Protein AF-L8AXA6-F1 (afdb_monomer_lite)

Organism: Phyllodoce nipponica (NCBI:txid49156)

Secondary structure (DSSP, 8-state):
-HHHHT--SS---TTT-----SEEEEEEE--SSS-STTHHHHHHHHHHHHHHHHHHTT-EEEEEEESHHHHHHHHT-TTS-EEEEE---SS----

InterPro domains:
  IPR000131 ATP synthase, F1 complex, gamma subunit [PF00231] (8-82)
  IPR000131 ATP synthase, F1 complex, gamma subunit [PTHR11693] (1-95)
  IPR035968 ATP synthase, F1 complex, gamma subunit superfamily [SSF52943] (8-93)

Structure (mmCIF, N/CA/C/O backbone):
data_AF-L8AXA6-F1
#
_entry.id   AF-L8AXA6-F1
#
loop_
_atom_site.group_PDB
_atom_site.id
_atom_site.type_symbol
_atom_site.label_atom_id
_atom_site.label_alt_id
_atom_site.label_comp_id
_atom_site.label_asym_id
_atom_site.label_entity_id
_atom_site.label_seq_id
_atom_site.pdbx_PDB_ins_code
_atom_site.Cartn_x
_atom_site.Cartn_y
_atom_site.Cartn_z
_atom_site.occupancy
_atom_site.B_iso_or_equiv
_atom_site.auth_seq_id
_atom_site.auth_comp_id
_atom_site.auth_asym_id
_atom_site.auth_atom_id
_atom_site.pdbx_PDB_model_num
ATOM 1 N N . SER A 1 1 ? -19.858 11.805 2.278 1.00 59.41 1 SER A N 1
ATOM 2 C CA . SER A 1 1 ? -18.897 10.750 1.868 1.00 59.41 1 SER A CA 1
ATOM 3 C C . SER A 1 1 ? -19.272 10.233 0.480 1.00 59.41 1 SER A C 1
ATOM 5 O O . SER A 1 1 ? -20.455 10.252 0.176 1.00 59.41 1 SER A O 1
ATOM 7 N N . ILE A 1 2 ? -18.331 9.758 -0.357 1.00 61.12 2 ILE A N 1
ATOM 8 C CA . ILE A 1 2 ? -18.646 9.145 -1.678 1.00 61.12 2 ILE A CA 1
ATOM 9 C C . ILE A 1 2 ? -19.726 8.057 -1.548 1.00 61.12 2 ILE A C 1
ATOM 11 O O . ILE A 1 2 ? -20.618 7.962 -2.383 1.00 61.12 2 ILE A O 1
ATOM 15 N N . ASN A 1 3 ? -19.692 7.291 -0.455 1.00 61.41 3 ASN A N 1
ATOM 16 C CA . ASN A 1 3 ? -20.644 6.205 -0.207 1.00 61.41 3 ASN A CA 1
ATOM 17 C C . ASN A 1 3 ? -22.075 6.688 0.083 1.00 61.41 3 ASN A C 1
ATOM 19 O O . ASN A 1 3 ? -23.011 5.921 -0.097 1.00 61.41 3 ASN A O 1
ATOM 23 N N . GLU A 1 4 ? -22.251 7.934 0.528 1.00 61.06 4 GLU A N 1
ATOM 24 C CA . GLU A 1 4 ? -23.573 8.517 0.812 1.00 61.06 4 GLU A CA 1
ATOM 25 C C . GLU A 1 4 ? -24.207 9.113 -0.451 1.00 61.06 4 GLU A C 1
ATOM 27 O O . GLU A 1 4 ? -25.422 9.180 -0.556 1.00 61.06 4 GLU A O 1
ATOM 32 N N . GLN A 1 5 ? -23.392 9.525 -1.428 1.00 61.38 5 GLN A N 1
ATOM 33 C CA . GLN A 1 5 ? -23.858 10.198 -2.647 1.00 61.38 5 GLN A CA 1
ATOM 34 C C . GLN A 1 5 ? -24.335 9.230 -3.745 1.00 61.38 5 GLN A C 1
ATOM 36 O O . GLN A 1 5 ? -24.958 9.676 -4.700 1.00 61.38 5 GLN A O 1
ATOM 41 N N . ILE A 1 6 ? -24.047 7.927 -3.624 1.00 60.50 6 ILE A N 1
ATOM 42 C CA . ILE A 1 6 ? -24.372 6.893 -4.633 1.00 60.50 6 ILE A CA 1
ATOM 43 C C . ILE A 1 6 ? -25.628 6.082 -4.246 1.00 60.50 6 ILE A C 1
ATOM 45 O O . ILE A 1 6 ? -26.062 5.200 -4.980 1.00 60.50 6 ILE A O 1
ATOM 49 N N . GLN A 1 7 ? -26.262 6.387 -3.111 1.00 60.09 7 GLN A N 1
ATOM 50 C CA . GLN A 1 7 ? -27.529 5.764 -2.713 1.00 60.09 7 GLN A CA 1
ATOM 51 C C . GLN A 1 7 ? -28.719 6.419 -3.440 1.00 60.09 7 GLN A C 1
ATOM 53 O O . GLN A 1 7 ? -29.544 7.083 -2.822 1.00 60.09 7 GLN A O 1
ATOM 58 N N . THR A 1 8 ? -28.788 6.283 -4.764 1.00 60.00 8 THR A N 1
ATOM 59 C CA . THR A 1 8 ? -29.988 6.621 -5.548 1.00 60.00 8 THR A CA 1
ATOM 60 C C . THR A 1 8 ? -30.810 5.365 -5.823 1.00 60.00 8 THR A C 1
ATOM 62 O O . THR A 1 8 ? -30.315 4.457 -6.487 1.00 60.00 8 THR A O 1
ATOM 65 N N . GLU A 1 9 ? -32.054 5.396 -5.329 1.00 59.19 9 GLU A N 1
ATOM 66 C CA . GLU A 1 9 ? -33.169 4.441 -5.491 1.00 59.19 9 GLU A CA 1
ATOM 67 C C . GLU A 1 9 ? -32.953 3.012 -4.950 1.00 59.19 9 GLU A C 1
ATOM 69 O O . GLU A 1 9 ? -31.827 2.578 -4.737 1.00 59.19 9 GLU A O 1
ATOM 74 N N . ASP A 1 10 ? -34.074 2.336 -4.650 1.00 61.81 10 ASP A N 1
ATOM 75 C CA . ASP A 1 10 ? -34.297 1.101 -3.864 1.00 61.81 10 ASP A CA 1
ATOM 76 C C . ASP A 1 10 ? -33.462 -0.149 -4.254 1.00 61.81 10 ASP A C 1
ATOM 78 O O . ASP A 1 10 ? -33.996 -1.228 -4.520 1.00 61.81 10 ASP A O 1
ATOM 82 N N . VAL A 1 11 ? -32.133 -0.045 -4.281 1.00 69.00 11 VAL A N 1
ATOM 83 C CA . VAL A 1 11 ? -31.214 -1.134 -4.634 1.00 69.00 11 VAL A CA 1
ATOM 84 C C . VAL A 1 11 ? -30.221 -1.362 -3.492 1.00 69.00 11 VAL A C 1
ATOM 86 O O . VAL A 1 11 ? -29.326 -0.551 -3.246 1.00 69.00 11 VAL A O 1
ATOM 89 N N . ASP A 1 12 ? -30.346 -2.499 -2.796 1.00 75.12 12 ASP A N 1
ATOM 90 C CA . ASP A 1 12 ? -29.366 -2.935 -1.789 1.00 75.12 12 ASP A CA 1
ATOM 91 C C . ASP A 1 12 ? -28.089 -3.432 -2.487 1.00 75.12 12 ASP A C 1
ATOM 93 O O . ASP A 1 12 ? -28.012 -4.567 -2.965 1.00 75.12 12 ASP A O 1
ATOM 97 N N . VAL A 1 13 ? -27.080 -2.558 -2.582 1.00 82.81 13 VAL A N 1
ATOM 98 C CA . VAL A 1 13 ? -25.767 -2.876 -3.158 1.00 82.81 13 VAL A CA 1
ATOM 99 C C . VAL A 1 13 ? -24.754 -3.128 -2.031 1.00 82.81 13 VAL A C 1
ATOM 101 O O . VAL A 1 13 ? -24.374 -2.195 -1.318 1.00 82.81 13 VAL A O 1
ATOM 104 N N . PRO A 1 14 ? -24.203 -4.352 -1.890 1.00 86.44 14 PRO A N 1
ATOM 105 C CA . PRO A 1 14 ? -23.299 -4.691 -0.785 1.00 86.44 14 PRO A CA 1
ATOM 106 C C . PRO A 1 14 ? -22.054 -3.798 -0.653 1.00 86.44 14 PRO A C 1
ATOM 108 O O . PRO A 1 14 ? -21.514 -3.654 0.444 1.00 86.44 14 PRO A O 1
ATOM 111 N N . LEU A 1 15 ? -21.585 -3.197 -1.752 1.00 88.12 15 LEU A N 1
ATOM 112 C CA . LEU A 1 15 ? -20.380 -2.359 -1.779 1.00 88.12 15 LEU A CA 1
ATOM 113 C C . LEU A 1 15 ? -20.596 -0.937 -1.241 1.00 88.12 15 LEU A C 1
ATOM 115 O O . LEU A 1 15 ? -19.630 -0.308 -0.811 1.00 88.12 15 LEU A O 1
ATOM 119 N N . THR A 1 16 ? -21.832 -0.431 -1.238 1.00 86.38 16 THR A N 1
ATOM 120 C CA . THR A 1 16 ? -22.162 0.921 -0.747 1.00 86.38 16 THR A CA 1
ATOM 121 C C . THR A 1 16 ? -22.673 0.910 0.695 1.00 86.38 16 THR A C 1
ATOM 123 O O . THR A 1 16 ? -22.860 1.968 1.299 1.00 86.38 16 THR A O 1
ATOM 126 N N . LYS A 1 17 ? -22.852 -0.278 1.288 1.00 85.81 17 LYS A N 1
ATOM 127 C CA . LYS A 1 17 ? -23.338 -0.444 2.658 1.00 85.81 17 LYS A CA 1
ATOM 128 C C . LYS A 1 17 ? -22.340 0.113 3.676 1.00 85.81 17 LYS A C 1
ATOM 130 O O . LYS A 1 17 ? -21.275 -0.459 3.925 1.00 85.81 17 LYS A O 1
ATOM 135 N N . VAL A 1 18 ? -22.708 1.225 4.308 1.00 86.88 18 VAL A N 1
ATOM 136 C CA . VAL A 1 18 ? -21.923 1.826 5.390 1.00 86.88 18 VAL A CA 1
ATOM 137 C C . VAL A 1 18 ? -22.004 0.933 6.626 1.00 86.88 18 VAL A C 1
ATOM 139 O O . VAL A 1 18 ? -23.079 0.535 7.068 1.00 86.88 18 VAL A O 1
ATOM 142 N N . ARG A 1 19 ? -20.842 0.601 7.189 1.00 91.00 19 ARG A N 1
ATOM 143 C CA . ARG A 1 19 ? -20.701 -0.231 8.388 1.00 91.00 19 ARG A CA 1
ATOM 144 C C . ARG A 1 19 ? -19.645 0.360 9.321 1.00 91.00 19 ARG A C 1
ATOM 146 O O . ARG A 1 19 ? -18.741 1.040 8.830 1.00 91.00 19 ARG A O 1
ATOM 153 N N . PRO A 1 20 ? -19.697 0.069 10.633 1.00 92.81 20 PRO A N 1
ATOM 154 C CA . PRO A 1 20 ? -18.639 0.463 11.555 1.00 92.81 20 PRO A CA 1
ATOM 155 C C . PRO A 1 20 ? -17.270 -0.021 11.065 1.00 92.81 20 PRO A C 1
ATOM 157 O O . PRO A 1 20 ? -17.091 -1.198 10.731 1.00 92.81 20 PRO A O 1
ATOM 160 N N . VAL A 1 21 ? -16.302 0.892 11.008 1.00 93.31 21 VAL A N 1
ATOM 161 C CA . VAL A 1 21 ? -14.956 0.592 10.516 1.00 93.31 21 VAL A CA 1
ATOM 162 C C . VAL A 1 21 ? -14.192 -0.156 11.605 1.00 93.31 21 VAL A C 1
ATOM 164 O O . VAL A 1 21 ? -13.812 0.432 12.608 1.00 93.31 21 VAL A O 1
ATOM 167 N N . LYS A 1 22 ? -13.974 -1.460 11.405 1.00 93.44 22 LYS A N 1
ATOM 168 C CA . LYS A 1 22 ? -13.145 -2.300 12.293 1.00 93.44 22 LYS A CA 1
ATOM 169 C C . LYS A 1 22 ? -11.738 -2.529 11.738 1.00 93.44 22 LYS A C 1
ATOM 171 O O . LYS A 1 22 ? -10.764 -2.529 12.480 1.00 93.44 22 LYS A O 1
ATOM 176 N N . LYS A 1 23 ? -11.643 -2.703 10.416 1.00 97.00 23 LYS A N 1
ATOM 177 C CA . LYS A 1 23 ? -10.404 -2.988 9.689 1.00 97.00 23 LYS A CA 1
ATOM 178 C C . LYS A 1 23 ? -10.386 -2.262 8.351 1.00 97.00 23 LYS A C 1
ATOM 180 O O . LYS A 1 23 ? -11.400 -2.241 7.653 1.00 97.00 23 LYS A O 1
ATOM 185 N N . VAL A 1 24 ? -9.236 -1.703 7.985 1.00 97.62 24 VAL A N 1
ATOM 186 C CA . VAL A 1 24 ? -9.031 -0.971 6.727 1.00 97.62 24 VAL A CA 1
ATOM 187 C C . VAL A 1 24 ? -8.063 -1.729 5.818 1.00 97.62 24 VAL A C 1
ATOM 189 O O . VAL A 1 24 ? -6.930 -2.012 6.200 1.00 97.62 24 VAL A O 1
ATOM 192 N N . ALA A 1 25 ? -8.487 -2.031 4.592 1.00 98.06 25 ALA A N 1
ATOM 193 C CA . ALA A 1 25 ? -7.585 -2.508 3.548 1.00 98.06 25 ALA A CA 1
ATOM 194 C C . ALA A 1 25 ? -6.971 -1.306 2.815 1.00 98.06 25 ALA A C 1
ATOM 196 O O . ALA A 1 25 ? -7.692 -0.478 2.260 1.00 98.06 25 ALA A O 1
ATOM 197 N N . LEU A 1 26 ? -5.642 -1.199 2.824 1.00 98.19 26 LEU A N 1
ATOM 198 C CA . LEU A 1 26 ? -4.900 -0.163 2.114 1.00 98.19 26 LEU A CA 1
ATOM 199 C C . LEU A 1 26 ? -4.320 -0.743 0.822 1.00 98.19 26 LEU A C 1
ATOM 201 O O . LEU A 1 26 ? -3.378 -1.535 0.858 1.00 98.19 26 LEU A O 1
ATOM 205 N N . VAL A 1 27 ? -4.864 -0.325 -0.319 1.00 98.31 27 VAL A N 1
ATOM 206 C CA . VAL A 1 27 ? -4.326 -0.693 -1.633 1.00 98.31 27 VAL A CA 1
ATOM 207 C C . VAL A 1 27 ? -3.178 0.254 -1.978 1.00 98.31 27 VAL A C 1
ATOM 209 O O . VAL A 1 27 ? -3.379 1.461 -2.117 1.00 98.31 27 VAL A O 1
ATOM 212 N N . VAL A 1 28 ? -1.966 -0.284 -2.091 1.00 98.31 28 VAL A N 1
ATOM 213 C CA . VAL A 1 28 ? -0.745 0.482 -2.365 1.00 98.31 28 VAL A CA 1
ATOM 214 C C . VAL A 1 28 ? -0.256 0.142 -3.764 1.00 98.31 28 VAL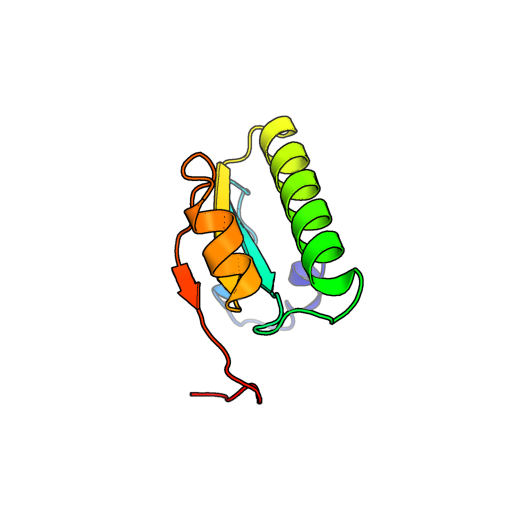 A C 1
ATOM 216 O O . VAL A 1 28 ? 0.267 -0.945 -3.997 1.00 98.31 28 VAL A O 1
ATOM 219 N N . VAL A 1 29 ? -0.414 1.086 -4.692 1.00 97.38 29 VAL A N 1
ATOM 220 C CA . VAL A 1 29 ? -0.030 0.909 -6.097 1.00 97.38 29 VAL A CA 1
ATOM 221 C C . VAL A 1 29 ? 1.316 1.570 -6.363 1.00 97.38 29 VAL A C 1
ATOM 223 O O . VAL A 1 29 ? 1.467 2.783 -6.242 1.00 97.38 29 VAL A O 1
ATOM 226 N N . THR A 1 30 ? 2.300 0.758 -6.731 1.00 97.12 30 THR A N 1
ATOM 227 C CA . THR A 1 30 ? 3.666 1.169 -7.073 1.00 97.12 30 THR A CA 1
ATOM 228 C C . THR A 1 30 ? 4.009 0.756 -8.501 1.00 97.12 30 THR A C 1
ATOM 230 O O . THR A 1 30 ? 3.281 -0.005 -9.133 1.00 97.12 30 THR A O 1
ATOM 233 N N . GLY A 1 31 ? 5.128 1.256 -9.021 1.00 95.31 31 GLY A N 1
ATOM 234 C CA . GLY A 1 31 ? 5.649 0.830 -10.313 1.00 95.31 31 GLY A CA 1
ATOM 235 C C . GLY A 1 31 ? 6.470 -0.455 -10.208 1.00 95.31 31 GLY A C 1
ATOM 236 O O . GLY A 1 31 ? 6.948 -0.837 -9.138 1.00 95.31 31 GLY A O 1
ATOM 237 N N . ASP A 1 32 ? 6.713 -1.087 -11.352 1.00 94.56 32 ASP A N 1
ATOM 238 C CA . ASP A 1 32 ? 7.535 -2.299 -11.421 1.00 94.56 32 ASP A CA 1
ATOM 239 C C . ASP A 1 32 ? 9.039 -2.000 -11.519 1.00 94.56 32 ASP A C 1
ATOM 241 O O . ASP A 1 32 ? 9.883 -2.756 -11.028 1.00 94.56 32 ASP A O 1
ATOM 245 N N . ARG A 1 33 ? 9.396 -0.870 -12.141 1.00 92.25 33 ARG A N 1
ATOM 246 C CA . ARG A 1 33 ? 10.783 -0.490 -12.442 1.00 92.25 33 ARG A CA 1
ATOM 247 C C . ARG A 1 33 ? 11.332 0.557 -11.473 1.00 92.25 33 ARG A C 1
ATOM 249 O O . ARG A 1 33 ? 10.601 1.245 -10.764 1.00 92.25 33 ARG A O 1
ATOM 256 N N . GLY A 1 34 ? 12.663 0.603 -11.393 1.00 90.12 34 GLY A N 1
ATOM 257 C CA . GLY A 1 34 ? 13.401 1.662 -10.698 1.00 90.12 34 GLY A CA 1
ATOM 258 C C . GLY A 1 34 ? 13.636 2.873 -11.604 1.00 90.12 34 GLY A C 1
ATOM 259 O O . GLY A 1 34 ? 13.033 2.970 -12.668 1.00 90.12 34 GLY A O 1
ATOM 260 N N . LEU A 1 35 ? 14.535 3.771 -11.181 1.00 93.62 35 LEU A N 1
ATOM 261 C CA . LEU A 1 35 ? 14.958 4.960 -11.946 1.00 93.62 35 LEU A CA 1
ATOM 262 C C . LEU A 1 35 ? 13.803 5.891 -12.375 1.00 93.62 35 LEU A C 1
ATOM 264 O O . LEU A 1 35 ? 13.919 6.645 -13.330 1.00 93.62 35 LEU A O 1
ATOM 268 N N . CYS A 1 36 ? 12.692 5.873 -11.639 1.00 92.81 36 CYS A N 1
ATOM 269 C CA . CYS A 1 36 ? 11.515 6.718 -11.855 1.00 92.81 36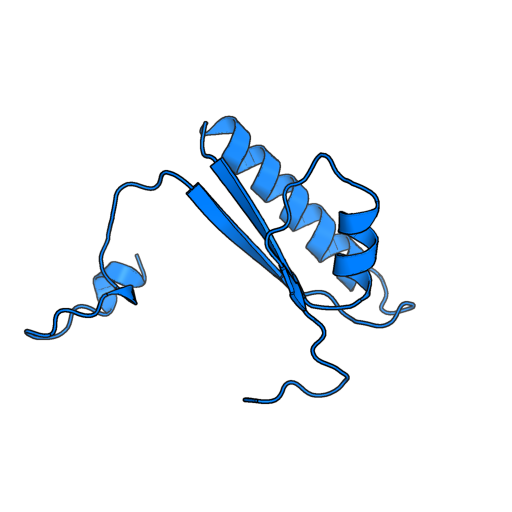 CYS A CA 1
ATOM 270 C C . CYS A 1 36 ? 11.484 7.919 -10.886 1.00 92.81 36 CYS A C 1
ATOM 272 O O . CYS A 1 36 ? 10.426 8.309 -10.386 1.00 92.81 36 CYS A O 1
ATOM 274 N N . GLY A 1 37 ? 12.661 8.434 -10.517 1.00 95.75 37 GLY A N 1
ATOM 275 C CA . GLY A 1 37 ? 12.806 9.452 -9.477 1.00 95.75 37 GLY A CA 1
ATOM 276 C C . GLY A 1 37 ? 12.217 9.015 -8.128 1.00 95.75 37 GLY A C 1
ATOM 277 O O . GLY A 1 37 ? 12.376 7.873 -7.694 1.00 95.75 37 GLY A O 1
ATOM 278 N N . GLY A 1 38 ? 11.517 9.932 -7.457 1.00 96.50 38 GLY A N 1
ATOM 279 C CA . GLY A 1 38 ? 10.940 9.719 -6.124 1.00 96.50 38 GLY A CA 1
ATOM 280 C C . GLY A 1 38 ? 9.598 8.982 -6.087 1.00 96.50 38 GLY A C 1
ATOM 281 O O . GLY A 1 38 ? 9.071 8.787 -4.996 1.00 96.50 38 GLY A O 1
ATOM 282 N N . PHE A 1 39 ? 9.036 8.571 -7.229 1.00 97.56 39 PHE A N 1
ATOM 283 C CA . PHE A 1 39 ? 7.662 8.057 -7.323 1.00 97.56 39 PHE A CA 1
ATOM 284 C C . PHE A 1 39 ? 7.353 6.931 -6.320 1.00 97.56 39 PHE A C 1
ATOM 286 O O . PHE A 1 39 ? 6.529 7.112 -5.422 1.00 97.56 39 PHE A O 1
ATOM 293 N N . ASN A 1 40 ? 8.064 5.799 -6.412 1.00 97.31 40 ASN A N 1
ATOM 294 C CA . ASN A 1 40 ? 7.825 4.653 -5.526 1.00 97.31 40 ASN A CA 1
ATOM 295 C C . ASN A 1 40 ? 8.056 5.018 -4.051 1.00 97.31 40 ASN A C 1
ATOM 297 O O . ASN A 1 40 ? 7.272 4.641 -3.185 1.00 97.31 40 ASN A O 1
ATOM 301 N N . ASN A 1 41 ? 9.102 5.799 -3.762 1.00 97.81 41 ASN A N 1
ATOM 302 C CA . ASN A 1 41 ? 9.424 6.217 -2.398 1.00 97.81 41 ASN A CA 1
ATOM 303 C C . ASN A 1 41 ? 8.328 7.106 -1.795 1.00 97.81 41 ASN A C 1
ATOM 305 O O . ASN A 1 41 ? 7.994 6.950 -0.624 1.00 97.81 41 ASN A O 1
ATOM 309 N N . ASN A 1 42 ? 7.753 8.019 -2.578 1.00 98.38 42 ASN A N 1
ATOM 310 C CA . ASN A 1 42 ? 6.696 8.917 -2.118 1.00 98.38 42 ASN A CA 1
ATOM 311 C C . ASN A 1 42 ? 5.404 8.153 -1.804 1.00 98.38 42 ASN A C 1
ATOM 313 O O . ASN A 1 42 ? 4.799 8.394 -0.758 1.00 98.38 42 ASN A O 1
ATOM 317 N N . VAL A 1 43 ? 5.023 7.196 -2.658 1.00 98.31 43 VAL A N 1
ATOM 318 C CA . VAL A 1 43 ? 3.871 6.312 -2.411 1.00 98.31 43 VAL A CA 1
ATOM 319 C C . VAL A 1 43 ? 4.068 5.517 -1.119 1.00 98.31 43 VAL A C 1
ATOM 321 O O . VAL A 1 43 ? 3.195 5.521 -0.252 1.00 98.31 43 VAL A O 1
ATOM 324 N N . LEU A 1 44 ? 5.233 4.888 -0.950 1.00 98.31 44 LEU A N 1
ATOM 325 C CA . LEU A 1 44 ? 5.530 4.058 0.219 1.00 98.31 44 LEU A CA 1
ATOM 326 C C . LEU A 1 44 ? 5.563 4.874 1.517 1.00 98.31 44 LEU A C 1
ATOM 328 O O . LEU A 1 44 ? 4.949 4.476 2.504 1.00 98.31 44 LEU A O 1
ATOM 332 N N . LYS A 1 45 ? 6.172 6.067 1.501 1.00 98.38 45 LYS A N 1
ATOM 333 C CA . LYS A 1 45 ? 6.139 6.994 2.645 1.00 98.38 45 LYS A CA 1
ATOM 334 C C . LYS A 1 45 ? 4.712 7.409 3.006 1.00 98.38 45 LYS A C 1
ATOM 336 O O . LYS A 1 45 ? 4.373 7.504 4.185 1.00 98.38 45 LYS A O 1
ATOM 341 N N . ARG A 1 46 ? 3.854 7.662 2.009 1.00 98.50 46 ARG A N 1
ATOM 342 C CA . ARG A 1 46 ? 2.445 7.997 2.264 1.00 98.50 46 ARG A CA 1
ATOM 343 C C . ARG A 1 46 ? 1.686 6.813 2.859 1.00 98.50 46 ARG A C 1
ATOM 345 O O . ARG A 1 46 ? 0.877 7.035 3.761 1.00 98.50 46 ARG A O 1
ATOM 352 N N . ALA A 1 47 ? 1.961 5.598 2.386 1.00 98.56 47 ALA A N 1
ATOM 353 C CA . ALA A 1 47 ? 1.372 4.373 2.913 1.00 98.56 47 ALA A CA 1
ATOM 354 C C . ALA A 1 47 ? 1.765 4.145 4.380 1.00 98.56 47 ALA A C 1
ATOM 356 O O . ALA A 1 47 ? 0.882 3.948 5.210 1.00 98.56 47 ALA A O 1
ATOM 357 N N . GLU A 1 48 ? 3.049 4.269 4.733 1.00 98.25 48 GLU A N 1
ATOM 358 C CA . GLU A 1 48 ? 3.505 4.153 6.128 1.00 98.25 48 GLU A CA 1
ATOM 359 C C . GLU A 1 48 ? 2.870 5.211 7.033 1.00 98.25 48 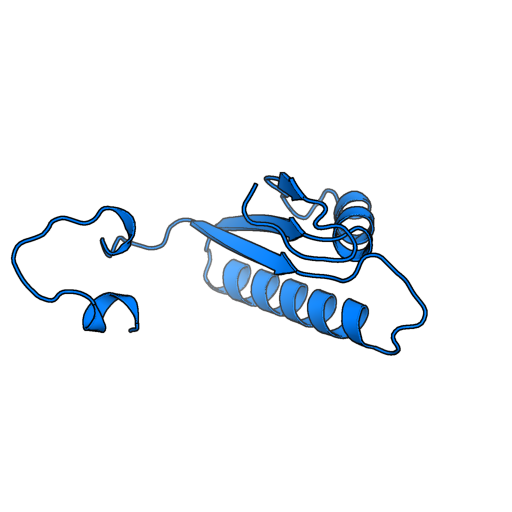GLU A C 1
ATOM 361 O O . GLU A 1 48 ? 2.388 4.886 8.118 1.00 98.25 48 GLU A O 1
ATOM 366 N N . ARG A 1 49 ? 2.779 6.464 6.565 1.00 98.62 49 ARG A N 1
ATOM 367 C CA . ARG A 1 49 ? 2.084 7.519 7.314 1.00 98.62 49 ARG A CA 1
ATOM 368 C C . ARG A 1 49 ? 0.620 7.161 7.555 1.00 98.62 49 ARG A C 1
ATOM 370 O O . ARG A 1 49 ? 0.136 7.309 8.670 1.00 98.62 49 ARG A O 1
ATOM 377 N N . ARG A 1 50 ? -0.079 6.646 6.537 1.00 98.44 50 ARG A N 1
ATOM 378 C CA . ARG A 1 50 ? -1.479 6.231 6.682 1.00 98.44 50 ARG A CA 1
ATOM 379 C C . ARG A 1 50 ? -1.630 5.042 7.632 1.00 98.44 50 ARG A C 1
ATOM 381 O O . ARG A 1 50 ? -2.572 5.016 8.412 1.00 98.44 50 ARG A O 1
ATOM 388 N N . ILE A 1 51 ? -0.703 4.089 7.605 1.00 98.44 51 ILE A N 1
ATOM 389 C CA . ILE A 1 51 ? -0.668 2.974 8.560 1.00 98.44 51 ILE A CA 1
ATOM 390 C C . ILE A 1 51 ? -0.501 3.496 9.993 1.00 98.44 51 ILE A C 1
ATOM 392 O O . ILE A 1 51 ? -1.215 3.049 10.887 1.00 98.44 51 ILE A O 1
ATOM 396 N N . ALA A 1 52 ? 0.399 4.457 10.216 1.00 98.25 52 ALA A N 1
ATOM 397 C CA . ALA A 1 52 ? 0.588 5.071 11.528 1.00 98.25 52 ALA A CA 1
ATOM 398 C C . ALA A 1 52 ? -0.676 5.808 12.009 1.00 98.25 52 ALA A C 1
ATOM 400 O O . ALA A 1 52 ? -1.074 5.636 13.157 1.00 98.25 52 ALA A O 1
ATOM 401 N N . GLU A 1 53 ? -1.346 6.556 11.123 1.00 98.31 53 GLU A N 1
ATOM 402 C CA . GLU A 1 53 ? -2.638 7.199 11.412 1.00 98.31 53 GLU A CA 1
ATOM 403 C C . GLU A 1 53 ? -3.698 6.161 11.838 1.00 98.31 53 GLU A C 1
ATOM 405 O O . GLU A 1 53 ? -4.360 6.340 12.856 1.00 98.31 53 GLU A O 1
ATOM 410 N N . LEU A 1 54 ? -3.840 5.053 11.098 1.00 98.00 54 LEU A N 1
ATOM 411 C CA . LEU A 1 54 ? -4.813 3.994 11.409 1.00 98.00 54 LEU A CA 1
ATOM 412 C C . LEU A 1 54 ? -4.523 3.316 12.753 1.00 98.00 54 LEU A C 1
ATOM 414 O O . LEU A 1 54 ? -5.445 3.106 13.539 1.00 98.00 54 LEU A O 1
ATOM 418 N N . LYS A 1 55 ? -3.245 3.044 13.046 1.00 96.75 55 LYS A N 1
ATOM 419 C CA . LYS A 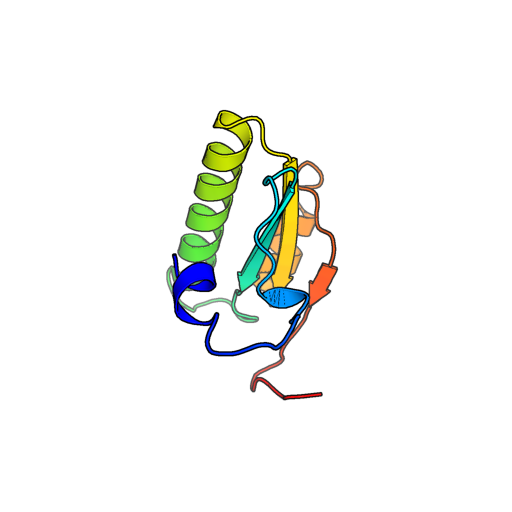1 55 ? -2.815 2.531 14.355 1.00 96.75 55 LYS A CA 1
ATOM 420 C C . LYS A 1 55 ? -3.151 3.504 15.484 1.00 96.75 55 LYS A C 1
ATOM 422 O O . LYS A 1 55 ? -3.646 3.070 16.517 1.00 96.75 55 LYS A O 1
ATOM 427 N N . GLY A 1 56 ? -2.921 4.804 15.284 1.00 97.69 56 GLY A N 1
ATOM 428 C CA . GLY A 1 56 ? -3.256 5.846 16.263 1.00 97.69 56 GLY A CA 1
ATOM 429 C C . GLY A 1 56 ? -4.757 5.955 16.551 1.00 97.69 56 GLY A C 1
ATOM 430 O O . GLY A 1 56 ? -5.141 6.319 17.656 1.00 97.69 56 GLY A O 1
ATOM 431 N N . LEU A 1 57 ? -5.602 5.579 15.588 1.00 96.69 57 LEU A N 1
ATOM 432 C CA . LEU A 1 57 ? -7.056 5.476 15.753 1.00 96.69 57 LEU A CA 1
ATOM 433 C C . LEU A 1 57 ? -7.514 4.135 16.360 1.00 96.69 57 LEU A C 1
ATOM 435 O O . LEU A 1 57 ? -8.714 3.919 16.502 1.00 96.69 57 LEU A O 1
ATOM 439 N N . GLY A 1 58 ? -6.592 3.217 16.677 1.00 96.69 58 GLY A N 1
ATOM 440 C CA . GLY A 1 58 ? -6.917 1.882 17.188 1.00 96.69 58 GLY A CA 1
ATOM 441 C C . GLY A 1 58 ? -7.568 0.953 16.156 1.00 96.69 58 GLY A C 1
ATOM 442 O O . GLY A 1 58 ? -8.193 -0.034 16.534 1.00 96.69 58 GLY A O 1
ATOM 443 N N . LEU A 1 59 ? -7.451 1.260 14.859 1.00 97.19 59 LEU A N 1
ATOM 444 C CA . LEU A 1 59 ? -8.040 0.466 13.782 1.00 97.19 59 LEU A CA 1
ATOM 445 C C . LEU A 1 59 ? -7.067 -0.606 13.287 1.00 97.19 59 LEU A C 1
ATOM 447 O O . LEU A 1 59 ? -5.881 -0.345 13.063 1.00 97.19 59 LEU A O 1
ATOM 451 N N . GLU A 1 60 ? -7.588 -1.803 13.019 1.00 97.88 60 GLU A N 1
ATOM 452 C CA . GLU A 1 60 ? -6.827 -2.820 12.300 1.00 97.88 60 GLU A CA 1
ATOM 453 C C . GLU A 1 60 ? -6.598 -2.402 10.842 1.00 97.88 60 GLU A C 1
ATOM 455 O O . GLU A 1 60 ? -7.409 -1.699 10.227 1.00 97.88 60 GLU A O 1
ATOM 460 N N . TYR A 1 61 ? -5.517 -2.894 10.239 1.00 98.31 61 TYR A N 1
ATOM 461 C CA . TYR A 1 61 ? -5.250 -2.678 8.822 1.00 98.31 61 TYR A CA 1
ATOM 462 C C . TYR A 1 61 ? -4.650 -3.910 8.148 1.00 98.31 61 TYR A C 1
ATOM 464 O O . TYR A 1 61 ? -4.129 -4.817 8.795 1.00 98.31 61 TYR A O 1
ATOM 472 N N . THR A 1 62 ? -4.731 -3.933 6.824 1.00 98.62 62 THR A N 1
ATOM 473 C CA . THR A 1 62 ? -3.965 -4.839 5.966 1.00 98.62 62 THR A CA 1
ATOM 474 C C . THR A 1 62 ? -3.562 -4.106 4.695 1.00 98.62 62 THR A C 1
ATOM 476 O O . THR A 1 62 ? -4.231 -3.152 4.293 1.00 98.62 62 THR A O 1
ATOM 479 N N . VAL A 1 63 ? -2.473 -4.525 4.062 1.00 98.69 63 VAL A N 1
ATOM 480 C CA . VAL A 1 63 ? -2.018 -3.972 2.785 1.00 98.69 63 VAL A CA 1
ATOM 481 C C . VAL A 1 63 ? -2.371 -4.924 1.645 1.00 98.69 63 VAL A C 1
ATOM 483 O O . VAL A 1 63 ? -2.204 -6.135 1.758 1.00 98.69 63 VAL A O 1
ATOM 486 N N . ILE A 1 64 ? -2.814 -4.366 0.523 1.00 98.62 64 ILE A N 1
ATOM 487 C CA . ILE A 1 64 ? -2.808 -5.039 -0.777 1.00 98.62 64 ILE A CA 1
ATOM 488 C C . ILE A 1 64 ? -1.784 -4.299 -1.623 1.00 98.62 64 ILE A C 1
ATOM 490 O O . ILE A 1 64 ? -1.960 -3.122 -1.937 1.00 98.62 64 ILE A O 1
ATOM 494 N N . SER A 1 65 ? -0.682 -4.966 -1.938 1.00 98.44 65 SER A N 1
ATOM 495 C CA . SER A 1 65 ? 0.428 -4.353 -2.658 1.00 98.44 65 SER A CA 1
ATOM 496 C C . SER A 1 65 ? 0.317 -4.665 -4.143 1.00 98.44 65 SER A C 1
ATOM 498 O O . SER A 1 65 ? 0.191 -5.827 -4.524 1.00 98.44 65 SER A O 1
ATOM 500 N N . VAL A 1 66 ? 0.375 -3.631 -4.980 1.00 97.69 66 VAL A N 1
ATOM 501 C CA . VAL A 1 66 ? 0.366 -3.745 -6.441 1.00 97.69 66 VAL A CA 1
ATOM 502 C C . VAL A 1 66 ? 1.677 -3.182 -6.987 1.00 97.69 66 VAL A C 1
ATOM 504 O O . VAL A 1 66 ? 2.058 -2.047 -6.685 1.00 97.69 66 VAL A O 1
ATOM 507 N N . GLY A 1 67 ? 2.363 -3.977 -7.803 1.00 96.56 67 GLY A N 1
ATOM 508 C CA . GLY A 1 67 ? 3.618 -3.615 -8.458 1.00 96.56 67 GLY A CA 1
ATOM 509 C C . GLY A 1 67 ? 4.865 -4.114 -7.724 1.00 96.56 67 GLY A C 1
ATOM 510 O O . GLY A 1 67 ? 4.928 -4.186 -6.492 1.00 96.56 67 GLY A O 1
ATOM 511 N N . LYS A 1 68 ? 5.903 -4.456 -8.494 1.00 96.94 68 LYS A N 1
ATOM 512 C CA . LYS A 1 68 ? 7.096 -5.170 -7.999 1.00 96.94 68 LYS A CA 1
ATOM 513 C C . LYS A 1 68 ? 7.861 -4.406 -6.922 1.00 96.94 68 LYS A C 1
ATOM 515 O O . LYS A 1 68 ? 8.430 -5.021 -6.018 1.00 96.94 68 LYS A O 1
ATOM 520 N N . LYS A 1 69 ? 7.898 -3.068 -6.987 1.00 96.94 69 LYS A N 1
ATOM 521 C CA . LYS A 1 69 ? 8.635 -2.261 -6.000 1.00 96.94 69 LYS A CA 1
ATOM 522 C C . LYS A 1 69 ? 7.954 -2.253 -4.638 1.00 96.94 69 LYS A C 1
ATOM 524 O O . LYS A 1 69 ? 8.650 -2.417 -3.637 1.00 96.94 69 LYS A O 1
ATOM 529 N N . GLY A 1 70 ? 6.632 -2.125 -4.599 1.00 97.75 70 GLY A N 1
ATOM 530 C CA . GLY A 1 70 ? 5.830 -2.275 -3.387 1.00 97.75 70 GLY A CA 1
ATOM 531 C C . GLY A 1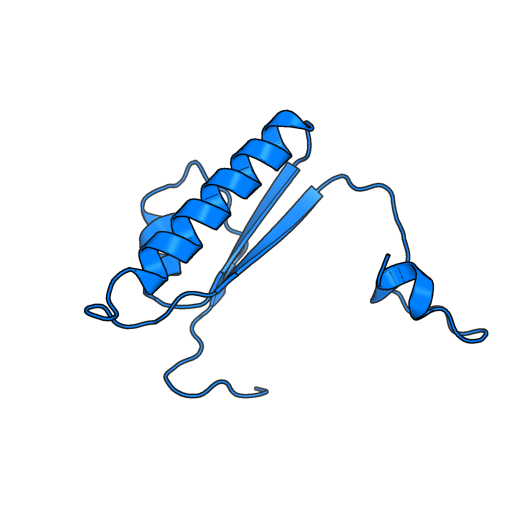 70 ? 5.919 -3.692 -2.834 1.00 97.75 70 GLY A C 1
ATOM 532 O O . GLY A 1 70 ? 6.225 -3.860 -1.654 1.00 97.75 70 GLY A O 1
ATOM 533 N N . ASN A 1 71 ? 5.792 -4.705 -3.699 1.00 98.19 71 ASN A N 1
ATOM 534 C CA . ASN A 1 71 ? 5.858 -6.108 -3.284 1.00 98.19 71 ASN A CA 1
ATOM 535 C C . ASN A 1 71 ? 7.181 -6.408 -2.565 1.00 98.19 71 ASN A C 1
ATOM 537 O O . ASN A 1 71 ? 7.178 -6.811 -1.402 1.00 98.19 71 ASN A O 1
ATOM 541 N N . GLY A 1 72 ? 8.317 -6.084 -3.192 1.00 97.94 72 GLY A N 1
ATOM 542 C CA . GLY A 1 72 ? 9.629 -6.267 -2.566 1.00 97.94 72 GLY A CA 1
ATOM 543 C C . GLY A 1 72 ? 9.873 -5.361 -1.349 1.00 97.94 72 GLY A C 1
ATOM 544 O O . GLY A 1 72 ? 10.681 -5.681 -0.476 1.00 97.94 72 GLY A O 1
ATOM 545 N N . TYR A 1 73 ? 9.212 -4.206 -1.254 1.00 98.25 73 TYR A N 1
ATOM 546 C CA . TYR A 1 73 ? 9.309 -3.339 -0.080 1.00 98.25 73 TYR A CA 1
ATOM 547 C C . TYR A 1 73 ? 8.626 -3.946 1.148 1.00 98.25 73 TYR A C 1
ATOM 549 O O . TYR A 1 73 ? 9.238 -3.978 2.221 1.00 98.25 73 TYR A O 1
ATOM 557 N N . PHE A 1 74 ? 7.392 -4.430 0.989 1.00 98.31 74 PHE A N 1
ATOM 558 C CA . PHE A 1 74 ? 6.608 -4.992 2.087 1.00 98.31 74 PHE A CA 1
ATOM 559 C C . PHE A 1 74 ? 7.044 -6.414 2.459 1.00 98.31 74 PHE A C 1
ATOM 561 O O . PHE A 1 74 ? 7.023 -6.747 3.636 1.00 98.31 74 PHE A O 1
ATOM 568 N N . GLN A 1 75 ? 7.541 -7.224 1.516 1.00 98.19 75 GLN A N 1
ATOM 569 C CA . GLN A 1 75 ? 8.144 -8.533 1.831 1.00 98.19 75 GLN A CA 1
ATOM 570 C C . GLN A 1 75 ? 9.329 -8.422 2.804 1.00 98.19 75 GLN A C 1
ATOM 572 O O . GLN A 1 75 ? 9.530 -9.283 3.651 1.00 98.19 75 GLN A O 1
ATOM 577 N N . ARG A 1 76 ? 10.097 -7.327 2.729 1.00 98.12 76 ARG A N 1
AT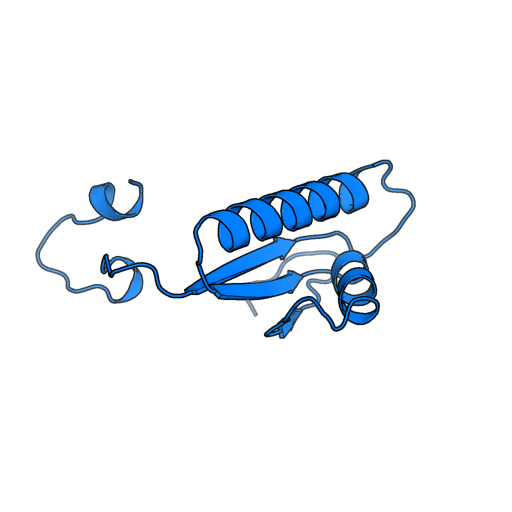OM 578 C CA . ARG A 1 76 ? 11.209 -7.041 3.655 1.00 98.12 76 ARG A CA 1
ATOM 579 C C . ARG A 1 76 ? 10.754 -6.471 5.005 1.00 98.12 76 ARG A C 1
ATOM 581 O O . ARG A 1 76 ? 11.597 -6.125 5.827 1.00 98.12 76 ARG A O 1
ATOM 588 N N . ARG A 1 77 ? 9.444 -6.325 5.228 1.00 97.31 77 ARG A N 1
ATOM 589 C CA . ARG A 1 77 ? 8.832 -5.749 6.436 1.00 97.31 77 ARG A CA 1
ATOM 590 C C . ARG A 1 77 ? 7.695 -6.651 6.933 1.00 97.31 77 ARG A C 1
ATOM 592 O O . ARG A 1 77 ? 6.533 -6.260 6.847 1.00 97.31 77 ARG A O 1
ATOM 599 N N . PRO A 1 78 ? 8.009 -7.829 7.496 1.00 95.31 78 PRO A N 1
ATOM 600 C CA . PRO A 1 78 ? 6.995 -8.794 7.935 1.00 95.31 78 PRO A CA 1
ATOM 601 C C . PRO A 1 78 ? 6.084 -8.273 9.061 1.00 95.31 78 PRO A C 1
ATOM 603 O O . PRO A 1 78 ? 5.026 -8.838 9.306 1.00 95.31 78 PRO A O 1
ATOM 606 N N . SER A 1 79 ? 6.455 -7.177 9.732 1.00 96.94 79 SER A N 1
ATOM 607 C CA . SER A 1 79 ? 5.611 -6.496 10.722 1.00 96.94 79 SER A CA 1
ATOM 608 C C . SER A 1 79 ? 4.413 -5.749 10.118 1.00 96.94 79 SER A C 1
ATOM 610 O O . SER A 1 79 ? 3.524 -5.316 10.853 1.00 96.94 79 SER A O 1
ATOM 612 N N . ILE A 1 80 ? 4.381 -5.560 8.796 1.00 97.94 80 ILE A N 1
ATOM 613 C CA . ILE A 1 80 ? 3.249 -4.979 8.076 1.00 97.94 80 ILE A CA 1
ATOM 614 C C . ILE A 1 80 ? 2.441 -6.138 7.477 1.00 97.94 80 ILE A C 1
ATOM 616 O O . ILE A 1 80 ? 2.945 -6.801 6.572 1.00 97.94 80 ILE A O 1
ATOM 620 N N . PRO A 1 81 ? 1.198 -6.389 7.933 1.00 98.12 81 PRO A N 1
ATOM 621 C CA . PRO A 1 81 ? 0.368 -7.440 7.359 1.00 98.12 81 PRO A CA 1
ATOM 622 C C . PRO A 1 81 ? 0.014 -7.104 5.908 1.00 98.12 81 PRO A C 1
ATOM 624 O O . PRO A 1 81 ? -0.510 -6.023 5.619 1.00 98.12 81 PRO A O 1
ATOM 627 N N . VAL A 1 82 ? 0.288 -8.045 5.006 1.00 98.56 82 VAL A N 1
ATOM 628 C CA . VAL A 1 82 ? -0.082 -7.965 3.591 1.00 98.56 82 VAL A CA 1
ATOM 629 C C . VAL A 1 82 ? -1.020 -9.120 3.272 1.00 98.56 82 VAL A C 1
ATOM 631 O O . VAL A 1 82 ? -0.672 -10.274 3.494 1.00 98.56 82 VAL A O 1
ATOM 634 N N . ASP A 1 83 ? -2.200 -8.800 2.749 1.00 98.44 83 ASP A N 1
ATOM 635 C CA . ASP A 1 83 ? -3.195 -9.789 2.328 1.00 98.44 83 ASP A CA 1
ATOM 636 C C . ASP A 1 83 ? -2.845 -10.391 0.962 1.00 98.44 83 ASP A C 1
ATOM 638 O O . ASP A 1 83 ? -2.938 -11.598 0.750 1.00 98.44 83 ASP A O 1
ATOM 642 N N . ARG A 1 84 ? -2.399 -9.545 0.023 1.00 97.88 84 ARG A N 1
ATOM 643 C CA . ARG A 1 84 ? -2.061 -9.974 -1.336 1.00 97.88 84 ARG A CA 1
ATOM 644 C C . ARG A 1 84 ? -0.978 -9.112 -1.976 1.00 97.88 84 ARG A C 1
ATOM 646 O O . ARG A 1 84 ? -0.948 -7.892 -1.802 1.00 97.88 84 ARG A O 1
ATOM 653 N N . TYR A 1 85 ? -0.141 -9.770 -2.774 1.00 97.94 85 TYR A N 1
ATOM 654 C CA . TYR A 1 85 ? 0.781 -9.150 -3.721 1.00 97.94 85 TYR A CA 1
ATOM 655 C C . TYR A 1 85 ? 0.249 -9.349 -5.141 1.00 97.94 85 TYR A C 1
ATOM 657 O O . TYR A 1 85 ? -0.085 -10.468 -5.526 1.00 97.94 85 TYR A O 1
ATOM 665 N N . LEU A 1 86 ? 0.160 -8.267 -5.907 1.00 95.88 86 LEU A N 1
ATOM 666 C CA . LEU A 1 86 ? -0.311 -8.250 -7.289 1.00 95.88 86 LEU A CA 1
ATOM 667 C C . LEU A 1 86 ? 0.755 -7.627 -8.194 1.00 95.88 86 LEU A C 1
ATOM 669 O O . LEU A 1 86 ? 1.503 -6.738 -7.779 1.00 95.88 86 LEU A O 1
ATOM 673 N N . GLU A 1 87 ? 0.803 -8.066 -9.446 1.00 92.50 87 GLU A N 1
ATOM 674 C CA . GLU A 1 87 ? 1.650 -7.491 -10.491 1.00 92.50 87 GLU A CA 1
ATOM 675 C C . GLU A 1 87 ? 0.770 -7.136 -11.691 1.00 92.50 87 GLU A C 1
ATOM 677 O O . GLU A 1 87 ? -0.010 -7.966 -12.149 1.00 92.50 87 GLU A O 1
ATOM 682 N N . GLY A 1 88 ? 0.857 -5.891 -12.168 1.00 77.81 88 GLY A N 1
ATOM 683 C CA . GLY A 1 88 ? 0.000 -5.372 -13.244 1.00 77.81 88 GLY A CA 1
ATOM 684 C C . GLY A 1 88 ? 0.658 -5.355 -14.625 1.00 77.81 88 GLY A C 1
ATOM 685 O O . GLY A 1 88 ? 0.005 -5.008 -15.603 1.00 77.81 88 GLY A O 1
ATOM 686 N N . GLY A 1 89 ? 1.944 -5.707 -14.716 1.00 77.06 89 GLY A N 1
ATOM 687 C CA . GLY A 1 89 ? 2.721 -5.544 -15.941 1.00 77.06 89 GLY A CA 1
ATOM 688 C C . GLY A 1 89 ? 2.801 -4.081 -16.401 1.00 77.06 89 GLY A C 1
ATOM 689 O O . GLY A 1 89 ? 2.497 -3.145 -15.664 1.00 77.06 89 GLY A O 1
ATOM 690 N N . ASN A 1 90 ? 3.231 -3.873 -17.649 1.00 80.06 90 ASN A N 1
ATOM 691 C CA . ASN A 1 90 ? 3.399 -2.523 -18.203 1.00 80.06 90 ASN A CA 1
ATOM 692 C C . ASN A 1 90 ? 2.075 -1.841 -18.589 1.00 80.06 90 ASN A C 1
ATOM 694 O O . ASN A 1 90 ? 2.035 -0.614 -18.634 1.00 80.06 90 ASN A O 1
ATOM 698 N N . LEU A 1 91 ? 1.025 -2.607 -18.898 1.00 86.88 91 LEU A N 1
ATOM 699 C CA . LEU A 1 91 ? -0.304 -2.078 -19.197 1.00 86.88 91 LEU A CA 1
ATOM 700 C C . LEU A 1 91 ? -1.325 -2.718 -18.254 1.00 86.88 91 LEU A C 1
ATOM 702 O O . LEU A 1 91 ? -1.395 -3.947 -18.218 1.00 86.88 91 LEU A O 1
ATOM 706 N N . PRO A 1 92 ? -2.138 -1.921 -17.537 1.00 87.56 92 PRO A N 1
ATOM 707 C CA . PRO A 1 92 ? -3.231 -2.463 -16.745 1.00 87.56 92 PRO A CA 1
ATOM 708 C C . PRO A 1 92 ? -4.244 -3.153 -17.665 1.00 87.56 92 PRO A C 1
ATOM 710 O O . PRO A 1 92 ? -4.600 -2.628 -18.721 1.00 87.56 92 PRO A O 1
ATOM 713 N N . THR A 1 93 ? -4.711 -4.332 -17.258 1.00 88.75 93 THR A N 1
ATOM 714 C CA . THR A 1 93 ? -5.716 -5.110 -17.995 1.00 88.75 93 THR A CA 1
ATOM 715 C C . THR A 1 93 ? -6.898 -5.445 -17.090 1.00 88.75 93 THR A C 1
ATOM 717 O O . THR A 1 93 ? -6.771 -5.404 -15.870 1.00 88.75 93 THR A O 1
ATOM 720 N N . ALA A 1 94 ? -8.050 -5.754 -17.691 1.00 86.06 94 ALA A N 1
ATOM 721 C CA . ALA A 1 94 ? -9.282 -6.096 -16.974 1.00 86.06 94 ALA A CA 1
ATOM 722 C C . ALA A 1 94 ? -9.393 -7.586 -16.589 1.00 86.06 94 ALA A C 1
ATOM 724 O O . ALA A 1 94 ? -10.447 -8.001 -16.114 1.00 86.06 94 ALA A O 1
ATOM 725 N N . LYS A 1 95 ? -8.358 -8.390 -16.868 1.00 57.28 95 LYS A N 1
ATOM 726 C CA . LYS A 1 95 ? -8.354 -9.835 -16.605 1.00 57.28 95 LYS A CA 1
ATOM 727 C C . LYS A 1 95 ? -8.200 -10.158 -15.125 1.00 57.28 95 LYS A C 1
ATOM 729 O O . LYS A 1 95 ? -7.422 -9.451 -14.448 1.00 57.28 95 LYS A O 1
#

Radius of gyration: 16.02 Å; chains: 1; bounding box: 49×21×36 Å

Sequence (95 aa):
SINEQIQTEDVDVPLTKVRPVKKVALVVVTGDRGLCGGFNNNVLKRAERRIAELKGLGLEYTVISVGKKGNGYFQRRPSIPVDRYLEGGNLPTAK

pLDDT: mean 90.53, std 12.38, range [57.28, 98.69]

Foldseek 3Di:
DVLVVPPDDDDDDVVSDDDPQQEEEAEQADEADPPPPCGRVVSVVVVVVVVVVCVVVVHHYEYAYEYNSRVVVVVVPVVHHHPYYYYQPPDRDPD